Protein AF-V5GID9-F1 (afdb_monomer)

Organism: Anoplophora glabripennis (NCBI:txid217634)

pLDDT: mean 96.97, std 3.54, range [78.25, 98.88]

InterPro domains:
  IPR007822 Lanthionine synthetase C-like [PF05147] (5-123)
  IPR007822 Lanthionine synthetase C-like [PR01950] (40-56)
  IPR007822 Lanthionine synthetase C-like [PR01950] (101-121)
  IPR012341 Six-hairpin glycosidase-like superfamily [G3DSA:1.50.10.10] (1-124)
  IPR020464 LanC-like protein, eukaryotic [PR01951] (7-22)
  IPR020464 LanC-like protein, eukaryotic [PR01951] (29-41)
  IPR020464 LanC-like protein, eukaryotic [PR01951] (79-94)
  IPR020464 LanC-like protein, eukaryotic [PR01951] (118-124)

Structure (mmCIF, N/CA/C/O backbone):
data_AF-V5GID9-F1
#
_entry.id   AF-V5GID9-F1
#
loop_
_atom_site.group_PDB
_atom_site.id
_atom_site.type_symbol
_atom_site.label_atom_id
_atom_site.label_alt_id
_atom_site.label_comp_id
_atom_site.label_asym_id
_atom_site.label_entity_id
_atom_site.label_seq_id
_atom_site.pdbx_PDB_ins_code
_atom_site.Cartn_x
_atom_site.Cartn_y
_atom_site.Cartn_z
_atom_site.occupancy
_atom_site.B_iso_or_equiv
_atom_site.auth_seq_id
_atom_site.auth_comp_id
_atom_site.auth_asym_id
_atom_site.auth_atom_id
_atom_site.pdbx_PDB_model_num
ATOM 1 N N . PRO A 1 1 ? 3.276 -3.023 29.468 1.00 78.25 1 PRO A N 1
ATOM 2 C CA . PRO A 1 1 ? 2.532 -3.530 28.287 1.00 78.25 1 PRO A CA 1
ATOM 3 C C . PRO A 1 1 ? 2.169 -2.364 27.361 1.00 78.25 1 PRO A C 1
ATOM 5 O O . PRO A 1 1 ? 1.813 -1.312 27.882 1.00 78.25 1 PRO A O 1
ATOM 8 N N . LEU A 1 2 ? 2.292 -2.523 26.037 1.00 85.44 2 LEU A N 1
ATOM 9 C CA . LEU A 1 2 ? 1.870 -1.486 25.083 1.00 85.44 2 LEU A CA 1
ATOM 10 C C . LEU A 1 2 ? 0.340 -1.359 25.112 1.00 85.44 2 LEU A C 1
ATOM 12 O O . LEU A 1 2 ? -0.342 -2.389 25.078 1.00 85.44 2 LEU A O 1
ATOM 16 N N . GLN A 1 3 ? -0.207 -0.143 25.187 1.00 93.38 3 GLN A N 1
ATOM 17 C CA . GLN A 1 3 ? -1.658 0.029 25.151 1.00 93.38 3 GLN A CA 1
ATOM 18 C C . GLN A 1 3 ? -2.162 -0.012 23.711 1.00 93.38 3 GLN A C 1
ATOM 20 O O . GLN A 1 3 ? -1.489 0.410 22.773 1.00 93.38 3 GLN A O 1
ATOM 25 N N . LYS A 1 4 ? -3.395 -0.493 23.532 1.00 93.69 4 LYS A N 1
ATOM 26 C CA . LYS A 1 4 ? -4.052 -0.536 22.220 1.00 93.69 4 LYS A CA 1
ATOM 27 C C . LYS A 1 4 ? -4.114 0.850 21.565 1.00 93.69 4 LYS A C 1
ATOM 29 O O . LYS A 1 4 ? -3.887 0.958 20.365 1.00 93.69 4 LYS A O 1
ATOM 34 N N . GLN A 1 5 ? -4.385 1.889 22.358 1.00 95.00 5 GLN A N 1
ATOM 35 C CA . GLN A 1 5 ? -4.455 3.261 21.861 1.00 95.00 5 GLN A CA 1
ATOM 36 C C . GLN A 1 5 ? -3.098 3.753 21.347 1.00 95.00 5 GLN A C 1
ATOM 38 O O . GLN A 1 5 ? -3.059 4.381 20.297 1.00 95.00 5 GLN A O 1
ATOM 43 N N . ASP A 1 6 ? -1.991 3.389 22.003 1.00 96.88 6 ASP A N 1
ATOM 44 C CA . ASP A 1 6 ? -0.645 3.768 21.550 1.00 96.88 6 ASP A CA 1
ATOM 45 C C . ASP A 1 6 ? -0.365 3.234 20.135 1.00 96.88 6 ASP A C 1
ATOM 47 O O . ASP A 1 6 ? 0.178 3.938 19.288 1.00 96.88 6 ASP A O 1
ATOM 51 N N . ILE A 1 7 ? -0.793 1.998 19.844 1.00 97.50 7 ILE A N 1
ATOM 52 C CA . ILE A 1 7 ? -0.654 1.399 18.507 1.00 97.50 7 ILE A CA 1
ATOM 53 C C . ILE A 1 7 ? -1.529 2.142 17.487 1.00 97.50 7 ILE A C 1
ATOM 55 O O . 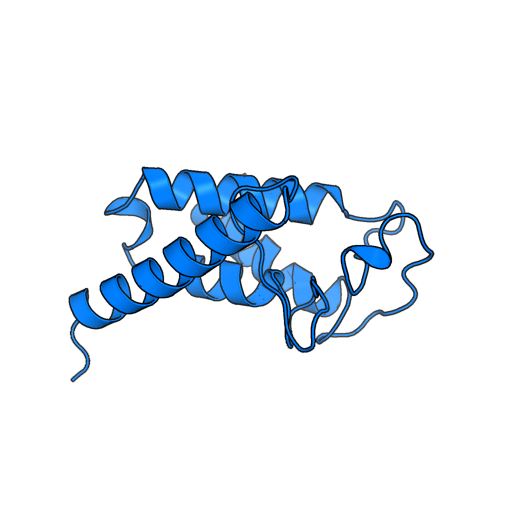ILE A 1 7 ? -1.105 2.355 16.353 1.00 97.50 7 ILE A O 1
ATOM 59 N N . TYR A 1 8 ? -2.737 2.557 17.877 1.00 97.88 8 TYR A N 1
ATOM 60 C CA . TYR A 1 8 ? -3.642 3.292 16.988 1.00 97.88 8 TYR A CA 1
ATOM 61 C C . TYR A 1 8 ? -3.081 4.669 16.636 1.00 97.88 8 TYR A C 1
ATOM 63 O O . TYR A 1 8 ? -3.137 5.057 15.471 1.00 97.88 8 TYR A O 1
ATOM 71 N N . GLU A 1 9 ? -2.491 5.371 17.604 1.00 97.75 9 GLU A N 1
ATOM 72 C CA . GLU A 1 9 ? -1.814 6.645 17.352 1.00 97.75 9 GLU A CA 1
ATOM 73 C C . GLU A 1 9 ? -0.624 6.472 16.398 1.00 97.75 9 GLU A C 1
ATOM 75 O O . GLU A 1 9 ? -0.462 7.263 15.469 1.00 97.75 9 GLU A O 1
ATOM 80 N N . LEU A 1 10 ? 0.163 5.397 16.534 1.00 98.12 10 LEU A N 1
ATOM 81 C CA . LEU A 1 10 ? 1.232 5.096 15.573 1.00 98.12 10 LEU A CA 1
ATOM 82 C C . LEU A 1 10 ? 0.684 4.878 14.155 1.00 98.12 10 LEU A C 1
ATOM 84 O O . LEU A 1 10 ? 1.218 5.447 13.201 1.00 98.12 10 LEU A O 1
ATOM 88 N N . CYS A 1 11 ? -0.411 4.128 13.999 1.00 98.56 11 CYS A N 1
ATOM 89 C CA . CYS A 1 11 ? -1.069 3.971 12.699 1.00 98.56 11 CYS A CA 1
ATOM 90 C C . CYS A 1 11 ? -1.548 5.312 12.135 1.00 98.56 11 CYS A C 1
ATOM 92 O O . CYS A 1 11 ? -1.343 5.587 10.952 1.00 98.56 11 CYS A O 1
ATOM 94 N N . LYS A 1 12 ? -2.146 6.170 12.971 1.00 98.50 12 LYS A N 1
ATOM 95 C CA . LYS A 1 12 ? -2.585 7.513 12.569 1.00 98.50 12 LYS A CA 1
ATOM 96 C C . LYS A 1 12 ? -1.423 8.365 12.080 1.00 98.50 12 LYS A C 1
ATOM 98 O O . LYS A 1 12 ? -1.550 8.991 11.034 1.00 98.50 12 LYS A O 1
ATOM 103 N N . ILE A 1 13 ? -0.289 8.349 12.777 1.00 98.69 13 ILE A N 1
ATOM 104 C CA . ILE A 1 13 ? 0.921 9.069 12.358 1.00 98.69 13 ILE A CA 1
ATOM 105 C C . ILE A 1 13 ? 1.400 8.561 10.991 1.00 98.69 13 ILE A C 1
ATOM 107 O O . ILE A 1 13 ? 1.651 9.368 10.094 1.00 98.69 13 ILE A O 1
ATOM 111 N N . MET A 1 14 ? 1.465 7.238 10.798 1.00 98.75 14 MET A N 1
ATOM 112 C CA . MET A 1 14 ? 1.850 6.634 9.515 1.00 98.75 14 MET A CA 1
ATOM 113 C C . MET A 1 14 ? 0.908 7.051 8.375 1.00 98.75 14 MET A C 1
ATOM 115 O O . MET A 1 14 ? 1.366 7.382 7.282 1.00 98.75 14 MET A O 1
ATOM 119 N N . ILE A 1 15 ? -0.404 7.060 8.616 1.00 98.81 15 ILE A N 1
ATOM 120 C CA . ILE A 1 15 ? -1.416 7.436 7.619 1.00 98.81 15 ILE A CA 1
ATOM 121 C C . ILE A 1 15 ? -1.349 8.926 7.296 1.00 98.81 15 ILE A C 1
ATOM 123 O O . ILE A 1 15 ? -1.347 9.288 6.123 1.00 98.81 15 ILE A O 1
ATOM 127 N N . THR A 1 16 ? -1.274 9.791 8.308 1.00 98.81 16 THR A N 1
ATOM 128 C CA . THR A 1 16 ? -1.168 11.242 8.110 1.00 98.81 16 THR A CA 1
ATOM 129 C C . THR A 1 16 ? 0.076 11.580 7.299 1.00 98.81 16 THR A C 1
ATOM 131 O O . THR A 1 16 ? -0.031 12.290 6.303 1.00 98.81 16 THR A O 1
ATOM 134 N N . SER A 1 17 ? 1.224 10.983 7.636 1.00 98.81 17 SER A N 1
ATOM 135 C CA . SER A 1 17 ? 2.457 11.157 6.863 1.00 98.81 17 SER A CA 1
ATOM 136 C C . SER A 1 17 ? 2.291 10.727 5.400 1.00 98.81 17 SER A C 1
ATOM 138 O O . SER A 1 17 ? 2.701 11.464 4.503 1.00 98.81 17 SER A O 1
ATOM 140 N N . GLY A 1 18 ? 1.645 9.582 5.150 1.00 98.88 18 GLY A N 1
ATOM 141 C CA . GLY A 1 18 ? 1.397 9.089 3.792 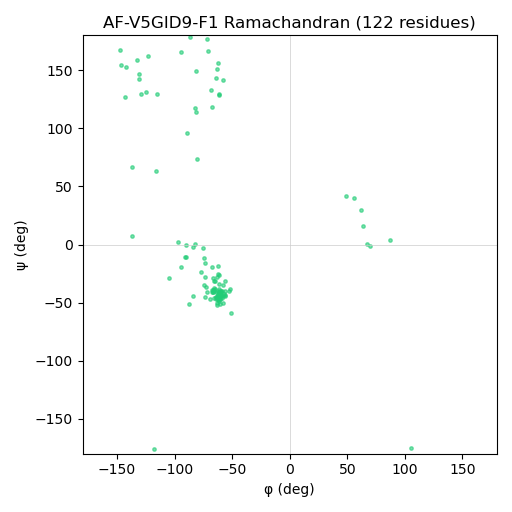1.00 98.88 18 GLY A CA 1
ATOM 142 C C . GLY A 1 18 ? 0.446 9.972 2.985 1.00 98.88 18 GLY A C 1
ATOM 143 O O . GLY A 1 18 ? 0.679 10.207 1.802 1.00 98.88 18 GLY A O 1
ATOM 144 N N . ARG A 1 19 ? -0.602 10.508 3.625 1.00 98.88 19 ARG A N 1
ATOM 145 C CA . ARG A 1 19 ? -1.550 11.442 2.996 1.00 98.88 19 ARG A CA 1
ATOM 146 C C . ARG A 1 19 ? -0.890 12.760 2.624 1.00 98.88 19 ARG A C 1
ATOM 148 O O . ARG A 1 19 ? -1.093 13.262 1.524 1.00 98.88 19 ARG A O 1
ATOM 155 N N . GLU A 1 20 ? -0.110 13.330 3.538 1.00 98.81 20 GLU A N 1
ATOM 156 C CA . GLU A 1 20 ? 0.598 14.589 3.299 1.00 98.81 20 GLU A CA 1
ATOM 157 C C . GLU A 1 20 ? 1.623 14.457 2.175 1.00 98.81 20 GLU A C 1
ATOM 159 O O . GLU A 1 20 ? 1.738 15.356 1.339 1.00 98.81 20 GLU A O 1
ATOM 164 N N . TYR A 1 21 ? 2.356 13.340 2.142 1.00 98.81 21 TYR A N 1
ATOM 165 C CA . TYR A 1 21 ? 3.295 13.050 1.066 1.00 98.81 21 TYR A CA 1
ATOM 166 C C . TYR A 1 21 ? 2.565 12.904 -0.274 1.00 98.81 21 TYR A C 1
ATOM 168 O O . TYR A 1 21 ? 2.902 13.618 -1.218 1.00 98.81 21 TYR A O 1
ATOM 176 N N . ALA A 1 22 ? 1.524 12.064 -0.328 1.00 98.75 22 ALA A N 1
ATOM 177 C CA . ALA A 1 22 ? 0.730 11.845 -1.534 1.00 98.75 22 ALA A CA 1
ATOM 178 C C . ALA A 1 22 ? 0.135 13.147 -2.086 1.00 98.75 22 ALA A C 1
ATOM 180 O O . ALA A 1 22 ? 0.223 13.414 -3.282 1.00 98.75 22 ALA A O 1
ATOM 181 N N . LEU A 1 23 ? -0.406 14.000 -1.211 1.00 98.56 23 LEU A N 1
ATOM 182 C CA . LEU A 1 23 ? -0.939 15.304 -1.597 1.00 98.56 23 LEU A CA 1
ATOM 183 C C . LEU A 1 23 ? 0.152 16.221 -2.164 1.00 98.56 23 LEU A C 1
ATOM 185 O O . LEU A 1 23 ? -0.053 16.861 -3.190 1.00 98.56 23 LEU A O 1
ATOM 189 N N . ARG A 1 24 ? 1.317 16.287 -1.510 1.00 98.50 24 ARG A N 1
ATOM 190 C CA . ARG A 1 24 ? 2.429 17.155 -1.925 1.00 98.50 24 ARG A CA 1
ATOM 191 C C . ARG A 1 24 ? 3.017 16.743 -3.274 1.00 98.50 24 ARG A C 1
ATOM 193 O O . ARG A 1 24 ? 3.367 17.615 -4.065 1.00 98.50 24 ARG A O 1
ATOM 200 N N . GLN A 1 25 ? 3.138 15.439 -3.514 1.00 98.25 25 GLN A N 1
ATOM 201 C CA . GLN A 1 25 ? 3.697 14.885 -4.751 1.00 98.25 25 GLN A CA 1
ATOM 202 C C . GLN A 1 25 ? 2.642 14.642 -5.838 1.00 98.25 25 GLN A C 1
ATOM 204 O O . GLN A 1 25 ? 2.995 14.235 -6.938 1.00 98.25 25 GLN A O 1
ATOM 209 N N . HIS A 1 26 ? 1.365 14.940 -5.567 1.00 97.69 26 HIS A N 1
ATOM 210 C CA . HIS A 1 26 ? 0.248 14.677 -6.480 1.00 97.69 26 HIS A CA 1
ATOM 211 C C . HIS A 1 26 ? 0.168 13.197 -6.899 1.00 97.69 26 HIS A C 1
ATOM 213 O O . HIS A 1 26 ? -0.107 12.879 -8.057 1.00 97.69 26 HIS A O 1
ATOM 219 N N . CYS A 1 27 ? 0.419 12.288 -5.953 1.00 98.25 27 CYS A N 1
ATOM 220 C CA . CYS A 1 27 ? 0.367 10.852 -6.196 1.00 98.25 27 CYS A CA 1
ATOM 221 C C . CYS A 1 27 ? -1.059 10.407 -6.583 1.00 98.25 27 CYS A C 1
ATOM 223 O O . CYS A 1 27 ? -2.045 10.984 -6.118 1.00 98.25 27 CYS A O 1
ATOM 225 N N . PRO A 1 28 ? -1.195 9.332 -7.377 1.00 97.31 28 PRO A N 1
A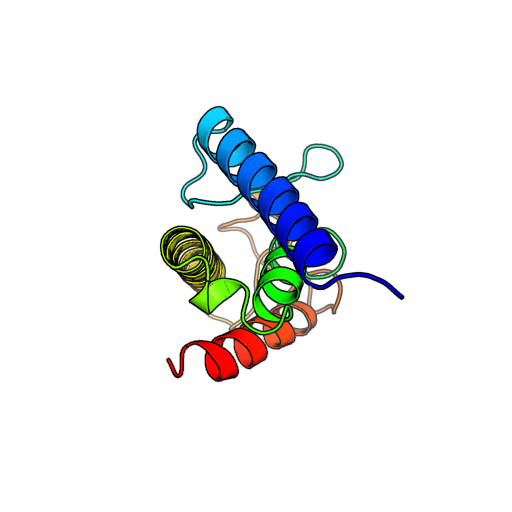TOM 226 C CA . PRO A 1 28 ? -2.489 8.846 -7.867 1.00 97.31 28 PRO A CA 1
ATOM 227 C C . PRO A 1 28 ? -3.330 8.101 -6.814 1.00 97.31 28 PRO A C 1
ATOM 229 O O . PRO A 1 28 ? -4.449 7.683 -7.108 1.00 97.31 28 PRO A O 1
ATOM 232 N N . CYS A 1 29 ? -2.817 7.912 -5.596 1.00 98.31 29 CYS A N 1
ATOM 233 C CA . CYS A 1 29 ? -3.485 7.179 -4.524 1.00 98.31 29 CYS A CA 1
ATOM 234 C C . CYS A 1 29 ? -3.450 7.940 -3.187 1.00 98.31 29 CYS A C 1
ATOM 236 O O . CYS A 1 29 ? -2.586 8.793 -2.985 1.00 98.31 29 CYS A O 1
ATOM 238 N N . PRO A 1 30 ? -4.366 7.635 -2.243 1.00 98.69 30 PRO A N 1
ATOM 239 C CA . PRO A 1 30 ? -4.480 8.389 -0.992 1.00 98.69 30 PRO A CA 1
ATOM 240 C C . PRO A 1 30 ? -3.256 8.337 -0.075 1.00 98.69 30 PRO A C 1
ATOM 242 O O . PRO A 1 30 ? -3.066 9.260 0.716 1.00 98.69 30 PRO A O 1
ATOM 245 N N . LEU A 1 31 ? -2.472 7.257 -0.125 1.00 98.88 31 LEU A N 1
ATOM 246 C CA . LEU A 1 31 ? -1.258 7.083 0.669 1.00 98.88 31 LEU A CA 1
ATOM 247 C C . LEU A 1 31 ? -0.084 6.780 -0.257 1.00 98.88 31 LEU A C 1
ATOM 249 O O . LEU A 1 31 ? -0.175 5.881 -1.089 1.00 98.88 31 LEU A O 1
ATOM 253 N N . MET A 1 32 ? 1.027 7.486 -0.071 1.00 98.81 32 MET A N 1
ATOM 254 C CA . MET A 1 32 ? 2.294 7.180 -0.727 1.00 98.81 32 MET A CA 1
ATOM 255 C C . MET A 1 32 ? 3.455 7.524 0.205 1.00 98.81 32 MET A C 1
ATOM 257 O O . MET A 1 32 ? 3.315 8.358 1.100 1.00 98.81 32 MET A O 1
ATOM 261 N N . TYR A 1 33 ? 4.590 6.858 0.015 1.00 98.75 33 TYR A N 1
ATOM 262 C CA . TYR A 1 33 ? 5.779 7.002 0.847 1.00 98.75 33 TYR A CA 1
ATOM 263 C C . TYR A 1 33 ? 7.024 6.919 -0.026 1.00 98.75 33 TYR A C 1
ATOM 265 O O . TYR A 1 33 ? 7.021 6.226 -1.039 1.00 98.75 33 TYR A O 1
ATOM 273 N N . ALA A 1 34 ? 8.106 7.559 0.413 1.00 98.19 34 ALA A N 1
ATOM 274 C CA . ALA A 1 34 ? 9.401 7.435 -0.235 1.00 98.19 34 ALA A CA 1
ATOM 275 C C . ALA A 1 34 ? 10.512 7.127 0.763 1.00 98.19 34 ALA A C 1
ATOM 277 O O . ALA A 1 34 ? 10.520 7.608 1.899 1.00 98.19 34 ALA A O 1
ATOM 278 N N . TYR A 1 35 ? 11.488 6.358 0.294 1.00 97.56 35 TYR A N 1
ATOM 279 C CA . TYR A 1 35 ? 12.732 6.067 0.989 1.00 97.56 35 TYR A CA 1
ATOM 280 C C . TYR A 1 35 ? 13.895 6.337 0.037 1.00 97.56 35 TYR A C 1
ATOM 282 O O . TYR A 1 35 ? 13.869 5.903 -1.109 1.00 97.56 35 TYR A O 1
ATOM 290 N N . TYR A 1 36 ? 14.890 7.112 0.480 1.00 95.56 36 TYR A N 1
ATOM 291 C CA . TYR A 1 36 ? 15.957 7.633 -0.391 1.00 95.56 36 TYR A CA 1
ATOM 292 C C . TYR A 1 36 ? 15.439 8.286 -1.688 1.00 95.56 36 TYR A C 1
ATOM 294 O O . TYR A 1 36 ? 16.021 8.110 -2.750 1.00 95.56 36 TYR A O 1
ATOM 302 N N . GLN A 1 37 ? 14.361 9.073 -1.583 1.00 96.12 37 GLN A N 1
ATOM 303 C CA . GLN A 1 37 ? 13.702 9.750 -2.712 1.00 96.12 37 GLN A CA 1
ATOM 304 C C . GLN A 1 37 ? 13.088 8.824 -3.769 1.00 96.12 37 GLN A C 1
ATOM 306 O O . GLN A 1 37 ? 12.752 9.288 -4.852 1.00 96.12 37 GLN A O 1
ATOM 311 N N . VAL A 1 38 ? 12.898 7.546 -3.441 1.00 98.00 38 VAL A N 1
ATOM 312 C CA . VAL A 1 38 ? 12.257 6.566 -4.317 1.00 98.00 38 VAL A CA 1
ATOM 313 C C . VAL A 1 38 ? 10.953 6.095 -3.683 1.00 98.00 38 VAL A C 1
ATOM 315 O O . VAL A 1 38 ? 10.921 5.686 -2.518 1.00 98.00 38 VAL A O 1
ATOM 318 N N . GLU A 1 39 ? 9.875 6.143 -4.460 1.00 98.56 39 GLU A N 1
ATOM 319 C CA . GLU A 1 39 ? 8.558 5.604 -4.111 1.00 98.56 39 GLU A CA 1
ATOM 320 C C . GLU A 1 39 ? 8.540 4.088 -4.359 1.00 98.56 39 GLU A C 1
ATOM 322 O O . GLU A 1 39 ? 7.990 3.593 -5.345 1.00 98.56 39 GLU A O 1
ATOM 327 N N . TYR A 1 40 ? 9.210 3.337 -3.480 1.00 98.62 40 TYR A N 1
ATOM 328 C CA . TYR A 1 40 ? 9.256 1.878 -3.566 1.00 98.62 40 TYR A CA 1
ATOM 329 C C . TYR A 1 40 ? 7.868 1.257 -3.373 1.00 98.62 40 TYR A C 1
ATOM 331 O O . TYR A 1 40 ? 7.083 1.667 -2.516 1.00 98.62 40 TYR A O 1
ATOM 339 N N . LEU A 1 41 ? 7.602 0.181 -4.110 1.00 98.50 41 LEU A N 1
ATOM 340 C CA . LEU A 1 41 ? 6.334 -0.550 -4.069 1.00 98.50 41 LEU A CA 1
ATOM 341 C C . LEU A 1 41 ? 6.445 -1.876 -3.311 1.00 98.50 41 LEU A C 1
ATOM 343 O O . LEU A 1 41 ? 5.473 -2.321 -2.703 1.00 98.50 41 LEU A O 1
ATOM 347 N N . GLY A 1 42 ? 7.632 -2.489 -3.311 1.00 97.88 42 GLY A N 1
ATOM 348 C CA . GLY A 1 42 ? 7.889 -3.812 -2.737 1.00 97.88 42 GLY A CA 1
ATOM 349 C C . GLY A 1 42 ? 7.881 -3.889 -1.202 1.00 97.88 42 GLY A C 1
ATOM 350 O O . GLY A 1 42 ? 7.714 -2.897 -0.492 1.00 97.88 42 GLY A O 1
ATOM 351 N N . ALA A 1 43 ? 8.057 -5.097 -0.661 1.00 98.19 43 ALA A N 1
ATOM 352 C CA . ALA A 1 43 ? 7.860 -5.363 0.765 1.00 98.19 43 ALA A CA 1
ATOM 353 C C . ALA A 1 43 ? 9.006 -4.880 1.674 1.00 98.19 43 ALA A C 1
ATOM 355 O O . ALA A 1 43 ? 8.781 -4.663 2.863 1.00 98.19 43 ALA A O 1
ATOM 356 N N . ALA A 1 44 ? 10.231 -4.714 1.171 1.00 97.62 44 ALA A N 1
ATOM 357 C CA . ALA A 1 44 ? 11.353 -4.355 2.046 1.00 97.62 44 ALA A CA 1
ATOM 358 C C . ALA A 1 44 ? 11.304 -2.887 2.504 1.00 97.62 44 ALA A C 1
ATOM 360 O O . ALA A 1 44 ? 11.508 -2.597 3.682 1.00 97.62 44 ALA A O 1
ATOM 361 N N . HIS A 1 45 ? 11.029 -1.969 1.575 1.00 96.75 45 HIS A N 1
ATOM 362 C CA . HIS A 1 45 ? 11.144 -0.522 1.805 1.00 96.75 45 HIS A CA 1
ATOM 363 C C . HIS A 1 45 ? 9.973 0.282 1.237 1.00 96.75 45 HIS A C 1
ATOM 365 O O . HIS A 1 45 ? 10.035 1.509 1.204 1.00 96.75 45 HIS A O 1
ATOM 371 N N . GLY A 1 46 ? 8.935 -0.400 0.754 1.00 97.75 46 GLY A N 1
ATOM 372 C CA . GLY A 1 46 ? 7.896 0.214 -0.049 1.00 97.75 46 GLY A CA 1
ATOM 373 C C . GLY A 1 46 ? 6.503 0.175 0.551 1.00 97.75 46 GLY A C 1
ATOM 374 O O . GLY A 1 46 ? 6.253 -0.298 1.665 1.00 97.75 46 GLY A O 1
ATOM 375 N N . LEU A 1 47 ? 5.583 0.673 -0.266 1.00 98.75 47 LEU A N 1
ATOM 376 C CA . LEU A 1 47 ? 4.164 0.808 0.017 1.00 98.75 47 LEU A CA 1
ATOM 377 C C . LEU A 1 47 ? 3.524 -0.504 0.504 1.00 98.75 47 LEU A C 1
ATOM 379 O O . LEU A 1 47 ? 2.714 -0.482 1.433 1.00 98.75 47 LEU A O 1
ATOM 383 N N . CYS A 1 48 ? 3.931 -1.648 -0.063 1.00 98.62 48 CYS A N 1
ATOM 384 C CA . CYS A 1 48 ? 3.380 -2.967 0.249 1.00 98.62 48 CYS A CA 1
ATOM 385 C C . CYS A 1 48 ? 3.348 -3.275 1.757 1.00 98.62 48 CYS A C 1
ATOM 387 O O . CYS A 1 48 ? 2.284 -3.525 2.329 1.00 98.62 48 CYS A O 1
ATOM 389 N N . SER A 1 49 ? 4.501 -3.253 2.430 1.00 98.19 49 SER A N 1
ATOM 390 C CA . SER A 1 49 ? 4.561 -3.657 3.842 1.00 98.19 49 SER A CA 1
ATOM 391 C C . SER A 1 49 ? 3.962 -2.618 4.780 1.00 98.19 49 SER A C 1
ATOM 393 O O . SER A 1 49 ? 3.429 -2.984 5.827 1.00 98.19 49 SER A O 1
ATOM 395 N N . ILE A 1 50 ? 3.982 -1.335 4.407 1.00 98.81 50 ILE A N 1
ATOM 396 C CA . ILE A 1 50 ? 3.321 -0.283 5.187 1.00 98.81 50 ILE A CA 1
ATOM 397 C C . ILE A 1 50 ? 1.814 -0.559 5.249 1.00 98.81 50 ILE A C 1
ATOM 399 O O . ILE A 1 50 ? 1.235 -0.604 6.337 1.00 98.81 50 ILE A O 1
ATOM 403 N N . LEU A 1 51 ? 1.189 -0.834 4.100 1.00 98.81 51 LEU A N 1
ATOM 404 C CA . LEU A 1 51 ? -0.226 -1.204 4.031 1.00 98.81 51 LEU A CA 1
ATOM 405 C C . LEU A 1 51 ? -0.494 -2.512 4.789 1.00 98.81 51 LEU A C 1
ATOM 407 O O . LEU A 1 51 ? -1.455 -2.593 5.554 1.00 98.81 51 LEU A O 1
ATOM 411 N N . GLN A 1 52 ? 0.380 -3.515 4.653 1.00 98.69 52 GLN A N 1
ATOM 412 C CA . GLN A 1 52 ? 0.223 -4.798 5.343 1.00 98.69 52 GLN A CA 1
ATOM 413 C C . GLN A 1 52 ? 0.236 -4.634 6.870 1.00 98.69 52 GLN A C 1
ATOM 415 O O . GLN A 1 52 ? -0.569 -5.266 7.563 1.00 98.69 52 GLN A O 1
ATOM 420 N N . VAL A 1 53 ? 1.116 -3.782 7.407 1.00 98.31 53 VAL A N 1
ATOM 421 C CA . VAL A 1 53 ? 1.169 -3.458 8.840 1.00 98.31 53 VAL A CA 1
ATOM 422 C C . VAL A 1 53 ? -0.131 -2.794 9.288 1.00 98.31 53 VAL A C 1
ATOM 424 O O . VAL A 1 53 ? -0.715 -3.234 10.278 1.00 98.31 53 VAL A O 1
ATOM 427 N N . LEU A 1 54 ? -0.635 -1.809 8.536 1.00 98.69 54 LEU A N 1
ATOM 428 C CA . LEU A 1 54 ? -1.890 -1.121 8.860 1.00 98.69 54 LEU A CA 1
ATOM 429 C C . LEU A 1 54 ? -3.089 -2.086 8.897 1.00 98.69 54 LEU A C 1
ATOM 431 O O . LEU A 1 54 ? -3.890 -2.028 9.828 1.00 98.69 54 LEU A O 1
ATOM 435 N N . LEU A 1 55 ? -3.174 -3.036 7.956 1.00 98.56 55 LEU A N 1
ATOM 436 C CA . LEU A 1 55 ? -4.202 -4.090 7.967 1.00 98.56 55 LEU A CA 1
ATOM 437 C C . LEU A 1 55 ? -4.053 -5.088 9.127 1.00 98.56 55 LEU A C 1
ATOM 439 O O . LEU A 1 55 ? -4.973 -5.855 9.426 1.00 98.56 55 LEU A O 1
ATOM 443 N N . SER A 1 56 ? -2.872 -5.162 9.738 1.00 97.88 56 SER A N 1
ATOM 444 C CA . SER A 1 56 ? -2.552 -6.165 10.756 1.00 97.88 56 SER A CA 1
ATOM 445 C C . SER A 1 56 ? -2.875 -5.713 12.175 1.00 97.88 56 SER A C 1
ATOM 447 O O . SER A 1 56 ? -2.892 -6.558 13.069 1.00 97.88 56 SER A O 1
ATOM 449 N N . VAL A 1 57 ? -3.189 -4.431 12.390 1.00 97.69 57 VAL A N 1
ATOM 450 C CA . VAL A 1 57 ? -3.547 -3.905 13.712 1.00 97.69 57 VAL A CA 1
ATOM 451 C C . VAL A 1 57 ? -5.021 -4.202 14.037 1.00 97.69 57 VAL A C 1
ATOM 453 O O . VAL A 1 57 ? -5.920 -3.647 13.399 1.00 97.69 57 VAL A O 1
ATOM 456 N N . PRO A 1 58 ? -5.319 -5.042 15.051 1.00 95.81 58 PRO A N 1
ATOM 457 C CA . PRO A 1 58 ? -6.688 -5.474 15.328 1.00 95.81 58 PRO A CA 1
ATOM 458 C C . PRO A 1 58 ? -7.638 -4.320 15.683 1.00 95.81 58 PRO A C 1
ATOM 460 O O . PRO A 1 58 ? -7.363 -3.507 16.574 1.00 95.81 58 PRO A O 1
ATOM 463 N N . GLY A 1 59 ? -8.785 -4.271 15.002 1.00 97.06 59 GLY A N 1
ATOM 464 C CA . GLY A 1 59 ? -9.860 -3.291 15.197 1.00 97.06 59 GLY A CA 1
ATOM 465 C C . GLY A 1 59 ? -9.541 -1.859 14.752 1.00 97.06 59 GLY A C 1
ATOM 466 O O . GLY A 1 59 ? -10.390 -0.985 14.909 1.00 97.06 59 GLY A O 1
ATOM 467 N N . PHE A 1 60 ? -8.327 -1.587 14.249 1.00 98.19 60 PHE A N 1
ATOM 468 C CA . PHE A 1 60 ? -7.936 -0.226 13.875 1.00 98.19 60 PHE A CA 1
ATOM 469 C C . PHE A 1 60 ? -8.797 0.288 12.719 1.00 98.19 60 PHE A C 1
ATOM 471 O O . PHE A 1 60 ? -9.316 1.397 12.799 1.00 98.19 60 PHE A O 1
ATOM 478 N N . LEU A 1 61 ? -9.005 -0.541 11.693 1.00 98.06 61 LEU A N 1
ATOM 479 C CA . LEU A 1 61 ? -9.861 -0.218 10.550 1.00 98.06 61 LEU A CA 1
ATOM 480 C C . LEU A 1 61 ? -11.319 0.012 10.976 1.00 98.06 61 LEU A C 1
ATOM 482 O O . LEU A 1 61 ? -11.906 1.012 10.573 1.00 98.06 61 LEU A O 1
ATOM 486 N N . ASP A 1 62 ? -11.871 -0.848 11.840 1.00 97.50 62 ASP A N 1
ATOM 487 C CA . ASP A 1 62 ? -13.256 -0.729 12.329 1.00 97.50 62 ASP A CA 1
ATOM 488 C C . ASP A 1 62 ? -13.479 0.581 13.095 1.00 97.50 62 ASP A C 1
ATOM 490 O O . ASP A 1 62 ? -14.494 1.255 12.930 1.00 97.50 62 ASP A O 1
ATOM 494 N N . ALA A 1 63 ? -12.501 0.971 13.917 1.00 97.75 63 ALA A N 1
ATOM 495 C CA . ALA A 1 63 ? -12.536 2.227 14.656 1.00 97.75 63 ALA A CA 1
ATOM 496 C C . ALA A 1 63 ? -12.294 3.461 13.764 1.00 97.75 63 ALA A C 1
ATOM 498 O O . ALA A 1 63 ? -12.572 4.581 14.190 1.00 97.75 63 ALA A O 1
ATOM 499 N N . ASN A 1 64 ? -11.764 3.284 12.547 1.00 98.00 64 ASN A N 1
ATOM 500 C CA . ASN A 1 64 ? -11.312 4.368 11.674 1.00 98.00 64 ASN A CA 1
ATOM 501 C C . ASN A 1 64 ? -11.737 4.145 10.209 1.00 98.00 64 ASN A C 1
ATOM 503 O O . ASN A 1 64 ? -10.885 3.987 9.333 1.00 98.00 64 ASN A O 1
ATOM 507 N N . PRO A 1 65 ? -13.044 4.193 9.897 1.00 97.56 65 PRO A N 1
ATOM 508 C CA . PRO A 1 65 ? -13.565 3.822 8.577 1.00 97.56 65 PRO A CA 1
ATOM 509 C C . PRO A 1 65 ? -13.034 4.690 7.422 1.00 97.56 65 PRO A C 1
ATOM 511 O O . PRO A 1 65 ? -12.799 4.186 6.327 1.00 97.56 65 PRO A O 1
ATOM 514 N N . SER A 1 66 ? -12.785 5.984 7.653 1.00 97.25 66 SER A N 1
ATOM 515 C CA . SER A 1 66 ? -12.185 6.868 6.635 1.00 97.25 66 SER A CA 1
ATOM 516 C C . SER A 1 66 ? -10.743 6.463 6.293 1.00 97.25 66 SER A C 1
ATOM 518 O O . SER A 1 66 ? -10.328 6.482 5.132 1.00 97.25 66 SER A O 1
ATOM 520 N N . ASP A 1 67 ? -9.979 6.033 7.299 1.00 98.31 67 ASP A N 1
ATOM 521 C CA . ASP A 1 67 ? -8.626 5.520 7.092 1.00 98.31 67 ASP A CA 1
ATOM 522 C C . ASP A 1 67 ? -8.652 4.156 6.416 1.00 98.31 67 ASP A C 1
ATOM 524 O O . ASP A 1 67 ? -7.879 3.933 5.488 1.00 98.31 67 ASP A O 1
ATOM 528 N N . ALA A 1 68 ? -9.581 3.284 6.814 1.00 98.38 68 ALA A N 1
ATOM 529 C CA . ALA A 1 68 ? -9.796 1.998 6.166 1.00 98.38 68 ALA A CA 1
ATOM 530 C C . ALA A 1 68 ? -10.077 2.161 4.664 1.00 98.38 68 ALA A C 1
ATOM 532 O O . ALA A 1 68 ? -9.464 1.466 3.855 1.00 98.38 68 ALA A O 1
ATOM 533 N N . ASN A 1 69 ? -10.923 3.126 4.282 1.00 98.31 69 ASN A N 1
ATOM 534 C CA . ASN A 1 69 ? -11.186 3.437 2.878 1.00 98.31 69 ASN A CA 1
ATOM 535 C C . ASN A 1 69 ? -9.918 3.908 2.149 1.00 98.31 69 ASN A C 1
ATOM 537 O O . ASN A 1 69 ? -9.596 3.389 1.088 1.00 98.31 69 ASN A O 1
ATOM 541 N N . GLY A 1 70 ? -9.157 4.839 2.736 1.00 98.62 70 GLY A N 1
ATOM 542 C CA . GLY A 1 70 ? -7.903 5.314 2.139 1.00 98.62 70 GLY A CA 1
ATOM 543 C C . GLY A 1 70 ? -6.858 4.206 1.953 1.00 98.62 70 GLY A C 1
ATOM 544 O O . GLY A 1 70 ? -6.197 4.151 0.914 1.00 98.62 70 GLY A O 1
ATOM 545 N N . ILE A 1 71 ? -6.743 3.297 2.926 1.00 98.81 71 ILE A N 1
ATOM 546 C CA . ILE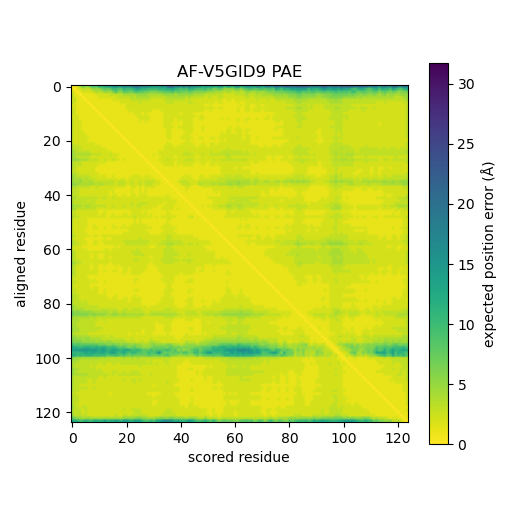 A 1 71 ? -5.883 2.109 2.840 1.00 98.81 71 ILE A CA 1
ATOM 547 C C . ILE A 1 71 ? -6.356 1.202 1.702 1.00 98.81 71 ILE A C 1
ATOM 549 O O . ILE A 1 71 ? -5.543 0.852 0.849 1.00 98.81 71 ILE A O 1
ATOM 553 N N . LYS A 1 72 ? -7.653 0.863 1.649 1.00 98.69 72 LYS A N 1
ATOM 554 C CA . LYS A 1 72 ? -8.215 0.007 0.594 1.00 98.69 72 LYS A CA 1
ATOM 555 C C . LYS A 1 72 ? -7.973 0.599 -0.792 1.00 98.69 72 LYS A C 1
ATOM 557 O O . LYS A 1 72 ? -7.394 -0.072 -1.633 1.00 98.69 72 LYS A O 1
ATOM 562 N N . THR A 1 73 ? -8.307 1.873 -1.005 1.00 98.75 73 THR A N 1
ATOM 563 C CA . THR A 1 73 ? -8.076 2.552 -2.290 1.00 98.75 73 THR A CA 1
ATOM 564 C C . THR A 1 73 ? -6.599 2.535 -2.696 1.00 98.75 73 THR A C 1
ATOM 566 O O . THR A 1 73 ? -6.284 2.414 -3.875 1.00 98.75 73 THR A O 1
ATOM 569 N N . THR A 1 74 ? -5.676 2.626 -1.735 1.00 98.88 74 THR A N 1
ATOM 570 C CA . THR A 1 74 ? -4.237 2.538 -2.022 1.00 98.88 74 THR A CA 1
ATOM 571 C C . THR A 1 74 ? -3.804 1.109 -2.380 1.00 98.88 74 THR A C 1
ATOM 573 O O . THR A 1 74 ? -2.965 0.927 -3.258 1.00 98.88 74 THR A O 1
ATOM 576 N N . ILE A 1 75 ? -4.386 0.087 -1.744 1.00 98.88 75 ILE A N 1
ATOM 577 C CA . ILE A 1 75 ? -4.165 -1.322 -2.111 1.00 98.88 75 ILE A CA 1
ATOM 578 C C . ILE A 1 75 ? -4.699 -1.597 -3.518 1.00 98.88 75 ILE A C 1
ATOM 580 O O . ILE A 1 75 ? -3.990 -2.204 -4.315 1.00 98.88 75 ILE A O 1
ATOM 584 N N . ASP A 1 76 ? -5.904 -1.119 -3.834 1.00 98.75 76 ASP A N 1
ATOM 585 C CA . ASP A 1 76 ? -6.522 -1.269 -5.155 1.00 98.75 76 ASP A CA 1
ATOM 586 C C . ASP A 1 76 ? -5.645 -0.611 -6.238 1.00 98.75 76 ASP A C 1
ATOM 588 O O . ASP A 1 76 ? -5.408 -1.191 -7.299 1.00 98.75 76 ASP A O 1
ATOM 592 N N . PHE A 1 77 ? -5.080 0.566 -5.941 1.00 98.75 77 PHE A N 1
ATOM 593 C CA . PHE A 1 77 ? -4.075 1.203 -6.791 1.00 98.75 77 PHE A CA 1
ATOM 594 C C . PHE A 1 77 ? -2.823 0.331 -6.965 1.00 98.75 77 PHE A C 1
ATOM 596 O O . PHE A 1 77 ? -2.436 0.065 -8.099 1.00 98.75 77 PHE A O 1
ATOM 603 N N . LEU A 1 78 ? -2.207 -0.164 -5.886 1.00 98.56 78 LEU A N 1
ATOM 604 C CA . LEU A 1 78 ? -1.027 -1.031 -5.991 1.00 98.56 78 LEU A CA 1
ATOM 605 C C . LEU A 1 78 ? -1.323 -2.298 -6.809 1.00 98.56 78 LEU A C 1
ATOM 607 O O . LEU A 1 78 ? -0.498 -2.707 -7.621 1.00 98.56 78 LEU A O 1
ATOM 611 N N . LEU A 1 79 ? -2.502 -2.901 -6.627 1.00 98.19 79 LEU A N 1
ATOM 612 C CA . LEU A 1 79 ? -2.954 -4.052 -7.405 1.00 98.19 79 LEU A CA 1
ATOM 613 C C . LEU A 1 79 ? -3.078 -3.713 -8.898 1.00 98.19 79 LEU A C 1
ATOM 615 O O . LEU A 1 79 ? -2.690 -4.523 -9.734 1.00 98.19 79 LEU A O 1
ATOM 619 N N . SER A 1 80 ? -3.546 -2.508 -9.238 1.00 97.88 80 SER A N 1
ATOM 620 C CA . SER A 1 80 ? -3.618 -2.040 -10.630 1.00 97.88 80 SER A CA 1
ATOM 621 C C . SER A 1 80 ? -2.256 -1.931 -11.328 1.00 97.88 80 SER A C 1
ATOM 623 O O . SER A 1 80 ? -2.211 -1.936 -12.556 1.00 97.88 80 SER A O 1
ATOM 625 N N . LEU A 1 81 ? -1.152 -1.884 -10.570 1.00 97.75 81 LEU A N 1
ATOM 626 C CA . LEU A 1 81 ? 0.212 -1.866 -11.112 1.00 97.75 81 LEU A CA 1
ATOM 627 C C . LEU A 1 81 ? 0.736 -3.268 -11.464 1.00 97.75 81 LEU A C 1
ATOM 629 O O . LEU A 1 81 ? 1.883 -3.402 -11.894 1.00 97.75 81 LEU A O 1
ATOM 633 N N . GLN A 1 82 ? -0.062 -4.321 -11.258 1.00 97.38 82 GLN A N 1
ATOM 634 C CA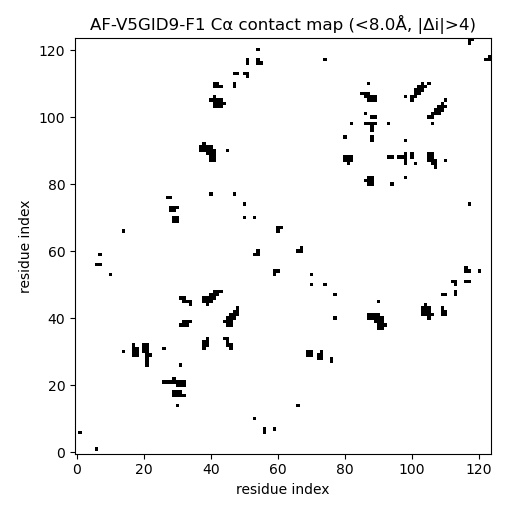 . GLN A 1 82 ? 0.327 -5.677 -11.622 1.00 97.38 82 GLN A CA 1
ATOM 635 C C . GLN A 1 82 ? 0.567 -5.781 -13.136 1.00 97.38 82 GLN A C 1
ATOM 637 O O . GLN A 1 82 ? -0.279 -5.410 -13.951 1.00 97.38 82 GLN A O 1
ATOM 642 N N . THR A 1 83 ? 1.720 -6.322 -13.526 1.00 95.88 83 THR A N 1
ATOM 643 C CA . THR A 1 83 ? 2.055 -6.549 -14.934 1.00 95.88 83 THR A CA 1
ATOM 644 C C . THR A 1 83 ? 1.221 -7.688 -15.520 1.00 95.88 83 THR A C 1
ATOM 646 O O . THR A 1 83 ? 0.616 -8.488 -14.803 1.00 95.88 83 THR A O 1
ATOM 649 N N . LYS A 1 84 ? 1.221 -7.822 -16.850 1.00 93.69 84 LYS A N 1
ATOM 650 C CA . LYS A 1 84 ? 0.497 -8.901 -17.549 1.00 93.69 84 LYS A CA 1
ATOM 651 C C . LYS A 1 84 ? 0.989 -10.299 -17.158 1.00 93.69 84 LYS A C 1
ATOM 653 O O . LYS A 1 84 ? 0.234 -11.261 -17.239 1.00 93.69 84 LYS A O 1
ATOM 658 N N . GLU A 1 85 ? 2.241 -10.401 -16.725 1.00 93.69 85 GLU A N 1
ATOM 659 C CA . GLU A 1 85 ? 2.883 -11.619 -16.229 1.00 93.69 85 GLU A CA 1
ATOM 660 C C . GLU A 1 85 ? 2.587 -11.877 -14.740 1.00 93.69 85 GLU A C 1
ATOM 662 O O . GLU A 1 85 ? 3.029 -12.882 -14.187 1.00 93.69 85 GLU A O 1
ATOM 667 N N . GLY A 1 86 ? 1.848 -10.981 -14.079 1.00 95.81 86 GLY A N 1
ATOM 668 C CA . GLY A 1 86 ? 1.476 -11.085 -12.672 1.00 95.81 86 GLY A CA 1
ATOM 669 C C . GLY A 1 86 ? 2.504 -10.513 -11.691 1.00 95.81 86 GLY A C 1
ATOM 670 O O . GLY A 1 86 ? 2.295 -10.633 -10.480 1.00 95.81 86 GLY A O 1
ATOM 671 N N . ASN A 1 87 ? 3.594 -9.904 -12.179 1.00 97.69 87 ASN A N 1
ATOM 672 C CA . ASN A 1 87 ? 4.619 -9.284 -11.337 1.00 97.69 87 ASN A CA 1
ATOM 673 C C . ASN A 1 87 ? 4.267 -7.829 -10.972 1.00 97.69 87 ASN A C 1
ATOM 675 O O . ASN A 1 87 ? 3.244 -7.311 -11.402 1.00 97.69 87 ASN A O 1
ATOM 679 N N . PHE A 1 88 ? 5.107 -7.162 -10.178 1.00 98.25 88 PHE A N 1
ATOM 680 C CA . PHE A 1 88 ? 4.950 -5.754 -9.797 1.00 98.25 88 PHE A CA 1
ATOM 681 C C . PHE A 1 88 ? 6.266 -4.997 -10.009 1.00 98.25 88 PHE A C 1
ATOM 683 O O . PHE A 1 88 ? 7.322 -5.586 -9.759 1.00 98.25 88 PHE A O 1
ATOM 690 N N . PRO A 1 89 ? 6.244 -3.730 -10.455 1.00 97.81 89 PRO A N 1
ATOM 691 C CA . PRO A 1 89 ? 7.448 -2.900 -10.539 1.00 97.81 89 PRO A CA 1
ATOM 692 C C . PRO A 1 89 ? 8.074 -2.674 -9.152 1.00 97.81 89 PRO A C 1
ATOM 694 O O . PRO A 1 89 ? 7.394 -2.785 -8.127 1.00 97.81 89 PRO A O 1
ATOM 697 N N . ALA A 1 90 ? 9.378 -2.385 -9.095 1.00 97.31 90 ALA A N 1
ATOM 698 C CA . ALA A 1 90 ? 10.056 -2.183 -7.813 1.00 97.31 90 ALA A CA 1
ATOM 699 C C . ALA A 1 90 ? 9.696 -0.831 -7.177 1.00 97.31 90 ALA A C 1
ATOM 701 O O . ALA A 1 90 ? 9.577 -0.744 -5.949 1.00 97.31 90 ALA A O 1
ATOM 702 N N . ALA A 1 91 ? 9.493 0.189 -8.013 1.00 97.81 91 ALA A N 1
ATOM 703 C CA . ALA A 1 91 ? 9.185 1.565 -7.643 1.00 97.81 91 ALA A CA 1
ATOM 704 C C . ALA A 1 91 ? 8.269 2.242 -8.681 1.00 97.81 91 ALA A C 1
ATOM 706 O O . ALA A 1 91 ? 8.051 1.713 -9.772 1.00 97.81 91 ALA A O 1
ATOM 707 N N . MET A 1 92 ? 7.709 3.403 -8.330 1.00 97.81 92 MET A N 1
ATOM 708 C CA . MET A 1 92 ? 6.775 4.149 -9.187 1.00 97.81 92 MET A CA 1
ATOM 709 C C . MET A 1 92 ? 7.385 4.671 -10.495 1.00 97.81 92 MET A C 1
ATOM 711 O O . MET A 1 92 ? 6.686 4.751 -11.500 1.00 97.81 92 MET A O 1
ATOM 715 N N . ASP A 1 93 ? 8.673 5.008 -10.513 1.00 95.75 93 ASP A N 1
ATOM 716 C CA . ASP A 1 93 ? 9.395 5.452 -11.713 1.00 95.75 93 ASP A CA 1
ATOM 717 C C . ASP A 1 93 ? 9.717 4.305 -12.688 1.00 95.75 93 ASP A C 1
ATOM 719 O O . ASP A 1 93 ? 10.057 4.546 -13.846 1.00 95.75 93 ASP A O 1
ATOM 723 N N . GLU A 1 94 ? 9.543 3.060 -12.246 1.00 95.56 94 GLU A N 1
ATOM 724 C CA . GLU A 1 94 ? 9.654 1.852 -13.066 1.00 95.56 94 GLU A CA 1
ATOM 725 C C . GLU A 1 94 ? 8.294 1.341 -13.568 1.00 95.56 94 GLU A C 1
ATOM 727 O O . GLU A 1 94 ? 8.226 0.312 -14.245 1.00 95.56 94 GLU A O 1
ATOM 732 N N . VAL A 1 95 ? 7.193 2.038 -13.267 1.00 93.31 95 VAL A N 1
ATOM 733 C CA . VAL A 1 95 ? 5.888 1.730 -13.869 1.00 93.31 95 VAL A CA 1
ATOM 734 C C . VAL A 1 95 ? 6.016 1.836 -15.396 1.00 93.31 95 VAL A C 1
ATOM 736 O O . VAL A 1 95 ? 6.777 2.652 -15.915 1.00 93.31 95 VAL A O 1
ATOM 739 N N . ASP A 1 96 ? 5.350 0.931 -16.116 1.00 88.31 96 ASP A N 1
ATOM 740 C CA . ASP A 1 96 ? 5.454 0.724 -17.573 1.00 88.31 96 ASP A CA 1
ATOM 741 C C . ASP A 1 96 ? 6.803 0.194 -18.097 1.00 88.31 96 ASP A C 1
ATOM 743 O O . ASP A 1 96 ? 6.943 -0.066 -19.297 1.00 88.31 96 ASP A O 1
ATOM 747 N N . HIS A 1 97 ? 7.776 -0.055 -17.219 1.00 86.88 97 HIS A N 1
ATOM 748 C CA . HIS A 1 97 ? 9.011 -0.750 -17.567 1.00 86.88 97 HIS A CA 1
ATOM 749 C C . HIS A 1 97 ? 8.901 -2.250 -17.274 1.00 86.88 97 HIS A C 1
ATOM 751 O O . HIS A 1 97 ? 7.991 -2.741 -16.601 1.00 86.88 97 HIS A O 1
ATOM 757 N N . ARG A 1 98 ? 9.843 -3.020 -17.822 1.00 80.50 98 ARG A N 1
ATOM 758 C CA . ARG A 1 98 ? 9.898 -4.463 -17.598 1.00 80.50 98 ARG A CA 1
ATOM 759 C C . ARG A 1 98 ? 10.239 -4.748 -16.131 1.00 80.50 98 ARG A C 1
ATOM 761 O O . ARG A 1 98 ? 11.330 -4.412 -15.683 1.00 80.50 98 ARG A O 1
ATOM 768 N N . SER A 1 99 ? 9.336 -5.418 -15.411 1.00 85.44 99 SER A N 1
ATOM 769 C CA . SER A 1 99 ? 9.600 -5.857 -14.036 1.00 85.44 99 SER A CA 1
ATOM 770 C C . SER A 1 99 ? 10.242 -7.246 -14.004 1.00 85.44 99 SER A C 1
ATOM 772 O O . SER A 1 99 ? 9.558 -8.271 -14.052 1.00 85.44 99 SER A O 1
ATOM 774 N N . ASP A 1 100 ? 11.571 -7.270 -13.907 1.00 91.25 100 ASP A N 1
ATOM 775 C CA . ASP A 1 100 ? 12.370 -8.503 -13.867 1.00 91.25 100 ASP A CA 1
ATOM 776 C C . ASP A 1 100 ? 12.636 -9.031 -12.448 1.00 91.25 100 ASP A C 1
ATOM 778 O O . ASP A 1 100 ? 13.116 -10.155 -12.278 1.00 91.25 100 ASP A O 1
ATOM 782 N N . LEU A 1 101 ? 12.333 -8.245 -11.409 1.00 96.31 101 LEU A N 1
ATOM 783 C CA . LEU A 1 101 ? 12.604 -8.635 -10.027 1.00 96.31 101 LEU A CA 1
ATOM 784 C C . LEU A 1 101 ? 11.495 -9.543 -9.491 1.00 96.31 101 LEU A C 1
ATOM 786 O O . LEU A 1 101 ? 10.34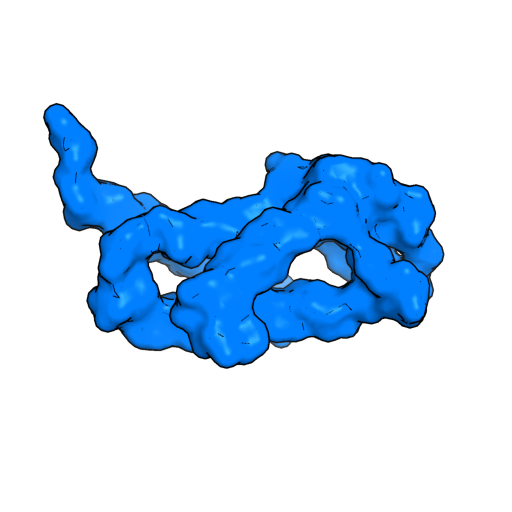4 -9.135 -9.359 1.00 96.31 101 LEU A O 1
ATOM 790 N N . ILE A 1 102 ? 11.866 -10.776 -9.143 1.00 97.50 102 ILE A N 1
ATOM 791 C CA . ILE A 1 102 ? 10.994 -11.779 -8.517 1.00 97.50 102 ILE A CA 1
ATOM 792 C C . ILE A 1 102 ? 11.546 -12.080 -7.122 1.00 97.50 102 ILE A C 1
ATOM 794 O O . ILE A 1 102 ? 12.007 -13.181 -6.827 1.00 97.50 102 ILE A O 1
ATOM 798 N N . HIS A 1 103 ? 11.560 -11.070 -6.254 1.00 98.06 103 HIS A N 1
ATOM 799 C CA . HIS A 1 103 ? 12.130 -11.166 -4.913 1.00 98.06 103 HIS A CA 1
ATOM 800 C C . HIS A 1 103 ? 11.099 -10.811 -3.842 1.00 98.06 103 HIS A C 1
ATOM 802 O O . HIS A 1 103 ? 10.089 -10.163 -4.100 1.00 98.06 103 HIS A O 1
ATOM 808 N N . TRP A 1 104 ? 11.374 -11.204 -2.596 1.00 98.50 104 TRP A N 1
ATOM 809 C CA . TRP A 1 104 ? 10.583 -10.727 -1.461 1.00 98.50 104 TRP A CA 1
ATOM 810 C C . TRP A 1 104 ? 10.663 -9.199 -1.328 1.00 98.50 104 TRP A C 1
ATOM 812 O O . TRP A 1 104 ? 9.656 -8.540 -1.100 1.00 98.50 104 TRP A O 1
ATOM 822 N N . CYS A 1 105 ? 11.851 -8.615 -1.507 1.00 98.19 105 CYS A N 1
ATOM 823 C CA . CYS A 1 105 ? 12.030 -7.173 -1.368 1.00 98.19 105 CYS A CA 1
ATOM 824 C C . CYS A 1 105 ? 11.312 -6.370 -2.462 1.00 98.19 105 CYS A C 1
ATOM 826 O O . CYS A 1 105 ? 10.729 -5.336 -2.141 1.00 98.19 105 CYS A O 1
ATOM 828 N N . HIS A 1 106 ? 11.317 -6.859 -3.707 1.00 98.00 106 HIS A N 1
ATOM 829 C CA . HIS A 1 106 ? 10.744 -6.198 -4.882 1.00 98.00 106 HIS A CA 1
ATOM 830 C C . HIS A 1 106 ? 10.103 -7.239 -5.810 1.00 98.00 106 HIS A C 1
ATOM 832 O O . HIS A 1 106 ? 10.766 -8.203 -6.201 1.00 98.00 106 HIS A O 1
ATOM 838 N N . GLY A 1 107 ? 8.834 -7.020 -6.158 1.00 97.81 107 GLY A N 1
ATOM 839 C CA . GLY A 1 107 ? 8.045 -7.902 -7.018 1.00 97.81 107 GLY A CA 1
ATOM 840 C C . GLY A 1 107 ? 7.004 -8.751 -6.281 1.00 97.81 107 GLY A C 1
ATOM 841 O O . GLY A 1 107 ? 6.778 -8.630 -5.071 1.00 97.81 107 GLY A O 1
ATOM 842 N N . ALA A 1 108 ? 6.354 -9.633 -7.040 1.00 98.31 108 ALA A N 1
ATOM 843 C CA . ALA A 1 108 ? 5.230 -10.456 -6.596 1.00 98.31 108 ALA A CA 1
ATOM 844 C C . ALA A 1 108 ? 5.480 -11.277 -5.317 1.00 98.31 108 ALA A C 1
ATOM 846 O O . ALA A 1 108 ? 4.570 -11.323 -4.484 1.00 98.31 108 ALA A O 1
ATOM 847 N N . PRO A 1 109 ? 6.665 -11.886 -5.081 1.00 98.44 109 PRO A N 1
ATOM 848 C CA . PRO A 1 109 ? 6.881 -12.685 -3.874 1.00 98.44 109 PRO A CA 1
ATOM 849 C C . PRO A 1 109 ? 6.773 -11.892 -2.564 1.00 98.44 109 PRO A C 1
ATOM 851 O O . PRO A 1 109 ? 6.468 -12.479 -1.531 1.00 98.44 109 PRO A O 1
ATOM 854 N N . GLY A 1 110 ? 7.009 -10.577 -2.583 1.00 98.50 110 GLY A N 1
ATOM 855 C CA . GLY A 1 110 ? 6.732 -9.696 -1.445 1.00 98.50 110 GLY A CA 1
ATOM 856 C C . GLY A 1 110 ? 5.279 -9.234 -1.395 1.00 98.50 110 GLY A C 1
ATOM 857 O O . GLY A 1 110 ? 4.638 -9.272 -0.346 1.00 98.50 110 GLY A O 1
ATOM 858 N N . VAL A 1 111 ? 4.742 -8.832 -2.549 1.00 98.56 111 VAL A N 1
ATOM 859 C CA . VAL A 1 111 ? 3.399 -8.241 -2.661 1.00 98.56 111 VAL A CA 1
ATOM 860 C C . VAL A 1 111 ? 2.288 -9.233 -2.302 1.00 98.56 111 VAL A C 1
ATOM 862 O O . VAL A 1 111 ? 1.272 -8.842 -1.726 1.00 98.56 111 VAL A O 1
ATOM 865 N N . VAL A 1 112 ? 2.487 -10.531 -2.549 1.00 98.44 112 VAL A N 1
ATOM 866 C CA . VAL A 1 112 ? 1.487 -11.572 -2.256 1.00 98.44 112 VAL A CA 1
ATOM 867 C C . VAL A 1 112 ? 1.043 -11.594 -0.787 1.00 98.44 112 VAL A C 1
ATOM 869 O O . VAL A 1 112 ? -0.120 -11.882 -0.506 1.00 98.44 112 VAL A O 1
ATOM 872 N N . TYR A 1 113 ? 1.920 -11.239 0.160 1.00 98.50 113 TYR A N 1
ATOM 873 C CA . TYR A 1 113 ? 1.570 -11.196 1.583 1.00 98.50 113 TYR A CA 1
ATOM 874 C C . TYR A 1 113 ? 0.554 -10.096 1.896 1.00 98.50 113 TYR A C 1
ATOM 876 O O . TYR A 1 113 ? -0.388 -10.328 2.660 1.00 98.50 113 TYR A O 1
ATOM 884 N N . LEU A 1 114 ? 0.711 -8.919 1.280 1.00 98.69 114 LEU A N 1
ATOM 885 C CA . LEU A 1 114 ? -0.280 -7.853 1.369 1.00 98.69 114 LEU A CA 1
ATOM 886 C C . LEU A 1 114 ? -1.596 -8.294 0.728 1.00 98.69 114 LEU A C 1
ATOM 888 O O . LEU A 1 114 ? -2.637 -8.144 1.359 1.00 98.69 114 LEU A O 1
ATOM 892 N N . MET A 1 115 ? -1.560 -8.877 -0.474 1.00 98.50 115 MET A N 1
ATOM 893 C CA . MET A 1 115 ? -2.780 -9.281 -1.187 1.00 98.50 115 MET A CA 1
ATOM 894 C C . MET A 1 115 ? -3.573 -10.336 -0.407 1.00 98.50 115 MET A C 1
ATOM 896 O O . MET A 1 115 ? -4.777 -10.192 -0.205 1.00 98.50 115 MET A O 1
ATOM 900 N N . ALA A 1 116 ? -2.896 -11.349 0.142 1.00 98.50 116 ALA A N 1
ATOM 901 C CA . ALA A 1 116 ? -3.531 -12.341 1.005 1.00 98.50 116 ALA A CA 1
ATOM 902 C C . ALA A 1 116 ? -4.132 -11.702 2.268 1.00 98.50 116 ALA A C 1
ATOM 904 O O . ALA A 1 116 ? -5.243 -12.041 2.681 1.00 98.50 116 ALA A O 1
ATOM 905 N N . LYS A 1 117 ? -3.421 -10.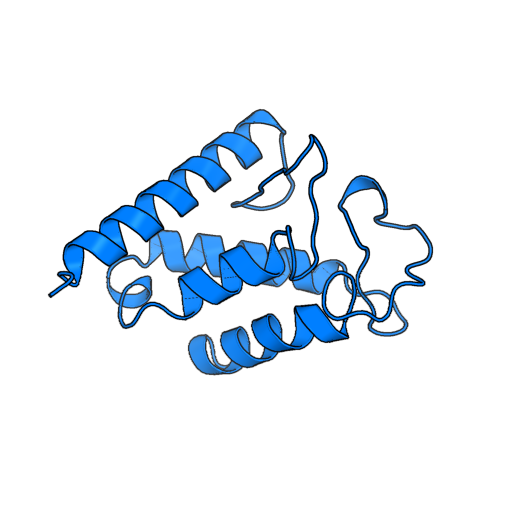750 2.887 1.00 98.56 117 LYS A N 1
ATOM 906 C CA . LYS A 1 117 ? -3.921 -10.035 4.064 1.00 98.56 117 LYS A CA 1
ATOM 907 C C . LYS A 1 117 ? -5.132 -9.158 3.729 1.00 98.56 117 LYS A C 1
ATOM 909 O O . LYS A 1 117 ? -6.080 -9.147 4.512 1.00 98.56 117 LYS A O 1
ATOM 914 N N . ALA A 1 118 ? -5.114 -8.470 2.591 1.00 98.44 118 ALA A N 1
ATOM 915 C CA . ALA A 1 118 ? -6.219 -7.659 2.094 1.00 98.44 118 ALA A CA 1
ATOM 916 C C . ALA A 1 118 ? -7.466 -8.518 1.860 1.00 98.44 118 ALA A C 1
ATOM 918 O O . ALA A 1 118 ? -8.516 -8.191 2.404 1.00 98.44 118 ALA A O 1
ATOM 919 N N . TYR A 1 119 ? -7.331 -9.673 1.200 1.00 98.31 119 TYR A N 1
ATOM 920 C CA . TYR A 1 119 ? -8.435 -10.620 1.012 1.00 98.31 119 TYR A CA 1
ATOM 921 C C . TYR A 1 119 ? -9.051 -11.076 2.345 1.00 98.31 119 TYR A C 1
ATOM 923 O O . TYR A 1 119 ? -10.270 -11.129 2.502 1.00 98.31 119 TYR A O 1
ATOM 931 N N . LEU A 1 120 ? -8.227 -11.365 3.359 1.00 97.88 120 LEU A N 1
ATOM 932 C CA . LEU A 1 120 ? -8.723 -11.765 4.683 1.00 97.88 120 LEU A CA 1
ATOM 933 C C . LEU A 1 120 ? -9.481 -10.647 5.417 1.00 97.88 120 LEU A C 1
ATOM 935 O O . LEU A 1 120 ? -10.341 -10.956 6.245 1.00 97.88 120 LEU A O 1
ATOM 939 N N . VAL A 1 121 ? -9.151 -9.382 5.147 1.00 97.62 121 VAL A N 1
ATOM 940 C CA . VAL A 1 121 ? -9.772 -8.208 5.776 1.00 97.62 121 VAL A CA 1
ATOM 941 C C . VAL A 1 121 ? -11.018 -7.756 5.011 1.00 97.62 121 VAL A C 1
ATOM 943 O O . VAL A 1 121 ? -12.072 -7.608 5.621 1.00 97.62 121 VAL A O 1
ATOM 946 N N . PHE A 1 122 ? -10.909 -7.559 3.696 1.00 96.44 122 PHE A N 1
ATOM 947 C CA . PHE A 1 122 ? -11.955 -6.962 2.860 1.00 96.44 122 PHE A CA 1
ATOM 948 C C . PHE A 1 122 ? -12.877 -7.984 2.189 1.00 96.44 122 PHE A C 1
ATOM 950 O O . PHE A 1 122 ? -13.997 -7.627 1.849 1.00 96.44 122 PHE A O 1
ATOM 957 N N . ARG A 1 123 ? -12.457 -9.254 2.077 1.00 95.06 123 ARG A N 1
ATOM 958 C CA . ARG A 1 123 ? -13.231 -10.348 1.453 1.00 95.06 123 ARG A CA 1
ATOM 959 C C . ARG A 1 123 ? -13.538 -10.135 -0.035 1.00 95.06 123 ARG A C 1
ATOM 961 O O . ARG A 1 123 ? -14.536 -10.657 -0.527 1.00 95.06 123 ARG A O 1
ATOM 968 N N . GLU A 1 124 ? -12.654 -9.422 -0.726 1.00 83.12 124 GLU A N 1
ATOM 969 C CA . GLU A 1 124 ? -12.693 -9.114 -2.162 1.00 83.12 124 GLU A CA 1
ATOM 970 C C . GLU A 1 124 ? -11.384 -9.541 -2.828 1.00 83.12 124 GLU A C 1
ATOM 972 O O . GLU A 1 124 ? -10.327 -9.433 -2.156 1.00 83.12 124 GLU A O 1
#

Sequence (124 aa):
PLQKQDIYELCKIMITSGREYALRQHCPCPLMYAYYQVEYLGAAHGLCSILQVLLSVPGFLDANPSDANGIKTTIDFLLSLQTKEGNFPAAMDEVDHRSDLIHWCHGAPGVVYLMAKAYLVFRE

Radius of gyration: 14.18 Å; Cα contacts (8 Å, |Δi|>4): 172; chains: 1; bounding box: 30×30×46 Å

Solvent-accessible surface area (backbone atoms only — not comparable to full-atom values): 6762 Å² total; per-residue (Å²): 130,88,53,72,64,60,55,48,52,52,49,48,52,55,49,52,54,16,32,55,44,9,62,74,70,66,49,98,36,57,49,40,61,67,49,96,90,36,42,26,41,9,35,70,73,17,51,34,38,58,53,37,53,58,74,63,46,86,64,48,44,78,77,32,59,72,56,38,50,39,51,50,53,26,50,55,49,58,59,68,54,47,42,98,88,63,34,27,37,49,27,65,91,39,58,98,51,88,58,81,52,80,31,5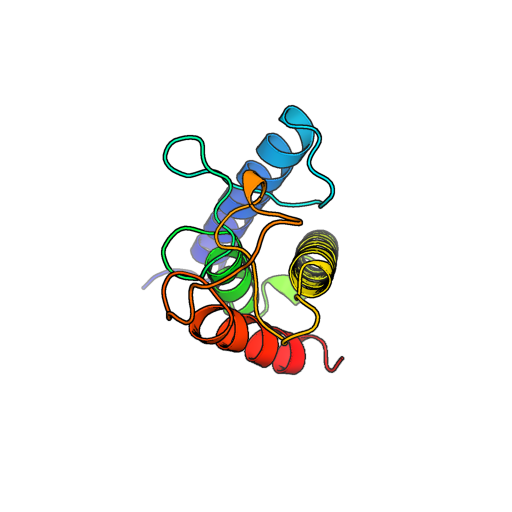0,50,26,6,35,69,22,41,49,59,32,54,55,52,47,31,75,71,71,74,106

Foldseek 3Di:
DDDLVNVLVVLVVQQVVQQVVCVVVVPPANGFDDDPNFAFPACPGHPQVNLLSSLPRPCSCVVPVVSVVRSVRVLVVQCVQQDPVRKHAGTPVCRVHDRPDPDLGGMDVVNVSSVVSCCVRVVD

Nearest PDB structures (foldseek):
  8czl-assembly1_A  TM=9.048E-01  e=1.104E-09  Homo sapiens
  8d0v-assembly2_B  TM=9.050E-01  e=1.817E-09  Homo sapiens
  6wq1-assembly3_C  TM=8.989E-01  e=6.719E-09  Homo sapiens
  3t33-assembly1_A  TM=9.025E-01  e=3.846E-07  Arabidopsis thaliana
  7bqp-assembly1_A-2  TM=2.420E-01  e=2.216E+00  Hymenoscyphus scutula

Mean predicted aligned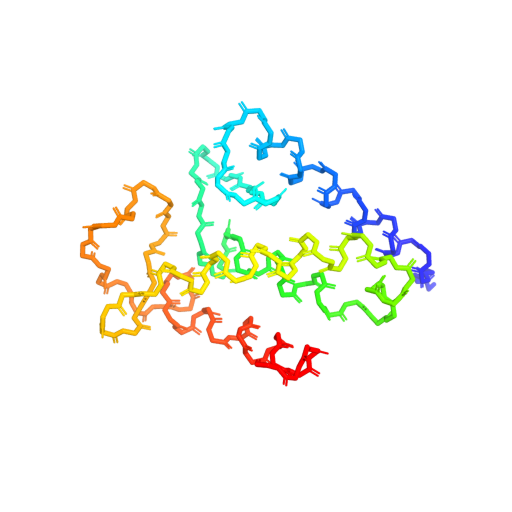 error: 2.45 Å

Secondary structure (DSSP, 8-state):
---HHHHHHHHHHHHHHHHHHHHHHT-SSS----BTTB-B-STTTSHHHHHHHHHHSTTHHHH-HHHHHHHHHHHHHHHHT--TTS---SBGGGTTS-----SSSSSHHHHHHHHHHHHHHH--